Protein AF-A0A535KA83-F1 (afdb_monomer_lite)

Radius of gyration: 24.83 Å; chains: 1; bounding box: 43×35×80 Å

Sequence (143 aa):
MARYVEVLFRYWVRFTIVLIIAPLALGGASVVVFRTYQATASVWVESPDTFGQSVTLSGWNTYLTPAQNQADTLQQLITTLSFDNEVGDRLVANGVVGSRDQRNGIVQSIPTGMKVTPGGSHLITITFSDASQTAAVGVIQAA

Secondary structure (DSSP, 8-state):
-HHHHHHHHHTHHHHHIIIIIHHHHHHHHHHHHT--EEEEEEEE---GGGGTS----TT--TTS-HHHHHHHHHHHHTTSHHHHHHHHHHHHHTTS--SHHHHHHHHHHHHHHEEEEE-SSSEEEEEEEES-HHHHHHHHHH-

Foldseek 3Di:
DVVVVVVCVVCVVVCCCVVPVVCVVVVVVCCVPVDKDKDKDKAFFDDPVVVVDPPPDVQDDPVAFRLVSVQVVVLVVLVDPVLLVQLLVQCVVVVLDDDPVVSVVLSVQSNVFWHWDRDPRTMIMIMGMDNDPSSNVSSVVRD

Structure (mmCIF, N/CA/C/O backbone):
data_AF-A0A535KA83-F1
#
_entry.id   AF-A0A535KA83-F1
#
loop_
_atom_site.group_PDB
_atom_site.id
_atom_site.type_symbol
_atom_site.label_atom_id
_atom_site.label_alt_id
_atom_site.label_comp_id
_atom_site.label_asym_id
_atom_site.label_entity_id
_atom_site.label_seq_id
_atom_site.pdbx_PDB_ins_code
_atom_site.Cartn_x
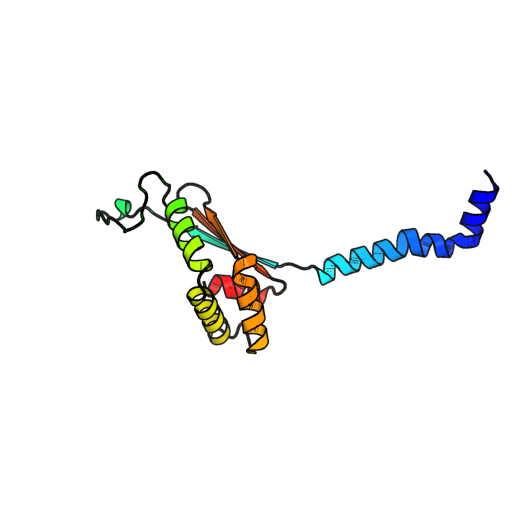_atom_site.Cartn_y
_atom_site.Cartn_z
_atom_site.occupancy
_atom_site.B_iso_or_equiv
_atom_site.auth_seq_id
_atom_site.auth_comp_id
_atom_site.auth_asym_id
_atom_site.auth_atom_id
_atom_site.pdbx_PDB_model_num
ATOM 1 N N . MET A 1 1 ? -4.610 23.247 51.347 1.00 59.44 1 MET A N 1
ATOM 2 C CA . MET A 1 1 ? -4.331 22.093 50.460 1.00 59.44 1 MET A CA 1
ATOM 3 C C . MET A 1 1 ? -5.201 20.869 50.764 1.00 59.44 1 MET A C 1
ATOM 5 O O . MET A 1 1 ? -5.670 20.258 49.817 1.00 59.44 1 MET A O 1
ATOM 9 N N . ALA A 1 2 ? -5.505 20.551 52.032 1.00 74.25 2 ALA A N 1
ATOM 10 C CA . ALA A 1 2 ? -6.332 19.389 52.407 1.00 74.25 2 ALA A CA 1
ATOM 11 C C . ALA A 1 2 ? -7.723 19.318 51.731 1.00 74.25 2 ALA A C 1
ATOM 13 O O . ALA A 1 2 ? -8.153 18.243 51.329 1.00 74.25 2 ALA A O 1
ATOM 14 N N . ARG A 1 3 ? -8.388 20.464 51.507 1.00 74.62 3 ARG A N 1
ATOM 15 C CA . ARG A 1 3 ? -9.713 20.511 50.855 1.00 74.62 3 ARG A CA 1
ATOM 16 C C . ARG A 1 3 ? -9.735 19.967 49.419 1.00 74.62 3 ARG A C 1
ATOM 18 O O . ARG A 1 3 ? -10.757 19.449 48.995 1.00 74.62 3 ARG A O 1
ATOM 25 N N . TYR A 1 4 ? -8.633 20.054 48.670 1.00 75.81 4 TYR A N 1
ATOM 26 C CA . TYR A 1 4 ? -8.578 19.517 47.302 1.00 75.81 4 TYR A CA 1
ATOM 27 C C . TYR A 1 4 ? -8.488 17.988 47.289 1.00 75.81 4 TYR A C 1
ATOM 29 O O . TYR A 1 4 ? -9.111 17.337 46.455 1.00 75.81 4 TYR A O 1
ATOM 37 N N . VAL A 1 5 ? -7.766 17.419 48.257 1.00 78.94 5 VAL A N 1
ATOM 38 C CA . VAL A 1 5 ? -7.658 15.965 48.443 1.00 78.94 5 VAL A CA 1
ATOM 39 C C . VAL A 1 5 ? -9.011 15.381 48.854 1.00 78.94 5 VAL A C 1
ATOM 41 O O . VAL A 1 5 ? -9.420 14.339 48.355 1.00 78.94 5 VAL A O 1
ATOM 44 N N . GLU A 1 6 ? -9.761 16.092 49.693 1.00 84.81 6 GLU A N 1
ATOM 45 C CA . GLU A 1 6 ? -11.099 15.676 50.123 1.00 84.81 6 GLU A CA 1
ATOM 46 C C . GLU A 1 6 ? -12.114 15.660 48.965 1.00 84.81 6 GLU A C 1
ATOM 48 O O . GLU A 1 6 ? -12.898 14.721 48.832 1.00 84.81 6 GLU A O 1
ATOM 53 N N . VAL A 1 7 ? -12.054 16.649 48.064 1.00 81.38 7 VAL A N 1
ATOM 54 C CA . VAL A 1 7 ? -12.869 16.668 46.836 1.00 81.38 7 VAL A CA 1
ATOM 55 C C . VAL A 1 7 ? -12.488 15.515 45.900 1.00 81.38 7 VAL A C 1
ATOM 57 O O . VAL A 1 7 ? -13.378 14.892 45.318 1.00 81.38 7 VAL A O 1
ATOM 60 N N . LEU A 1 8 ? -11.196 15.186 45.793 1.00 81.00 8 LEU A N 1
ATOM 61 C CA . LEU A 1 8 ? -10.720 14.050 45.000 1.00 81.00 8 LEU A CA 1
ATOM 62 C C . LEU A 1 8 ? -11.291 12.721 45.522 1.00 81.00 8 LEU A C 1
ATOM 64 O O . LEU A 1 8 ? -11.820 11.946 44.733 1.00 81.00 8 LEU A O 1
ATOM 68 N N . PHE A 1 9 ? -11.252 12.475 46.836 1.00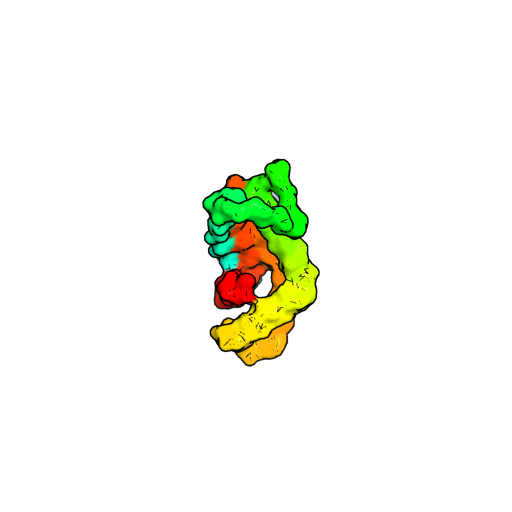 84.75 9 PHE A N 1
ATOM 69 C CA . PHE A 1 9 ? -11.803 11.245 47.421 1.00 84.75 9 PHE A CA 1
ATOM 70 C C . PHE A 1 9 ? -13.334 11.201 47.382 1.00 84.75 9 PHE A C 1
ATOM 72 O O . PHE A 1 9 ? -13.908 10.148 47.105 1.00 84.75 9 PHE A O 1
ATOM 79 N N . ARG A 1 10 ? -14.012 12.339 47.570 1.00 89.00 10 ARG A N 1
ATOM 80 C CA . ARG A 1 10 ? -15.480 12.417 47.484 1.00 89.00 10 ARG A CA 1
ATOM 81 C C . ARG A 1 10 ? -16.008 12.096 46.084 1.00 89.00 10 ARG A C 1
ATOM 83 O O . ARG A 1 10 ? -17.092 11.531 45.958 1.00 89.00 10 ARG A O 1
ATOM 90 N N . TYR A 1 11 ? -15.250 12.435 45.041 1.00 89.56 11 TYR A N 1
ATOM 91 C CA . TYR A 1 11 ? -15.598 12.156 43.644 1.00 89.56 11 TYR A CA 1
ATOM 92 C C . TYR A 1 11 ? -14.646 11.167 42.969 1.00 89.56 11 TYR A C 1
ATOM 94 O O . TYR A 1 11 ? -14.566 11.152 41.738 1.00 89.56 11 TYR A O 1
ATOM 102 N N . TRP A 1 12 ? -13.979 10.315 43.756 1.00 88.44 12 TRP A N 1
ATOM 103 C CA . TRP A 1 12 ? -12.989 9.333 43.298 1.00 88.44 12 TRP A CA 1
ATOM 104 C C . TRP A 1 12 ? -13.473 8.591 42.050 1.00 88.44 12 TRP A C 1
ATOM 106 O O . TRP A 1 12 ? -12.761 8.537 41.059 1.00 88.44 12 TRP A O 1
ATOM 116 N N . VAL A 1 13 ? -14.731 8.126 42.040 1.00 90.50 13 VAL A N 1
ATOM 117 C CA . VAL A 1 13 ? -15.274 7.311 40.938 1.00 90.50 13 VAL A CA 1
ATOM 118 C C . VAL A 1 13 ? -15.333 8.107 39.634 1.00 90.50 13 VAL A C 1
ATOM 120 O O . VAL A 1 13 ? -14.968 7.595 38.581 1.00 90.50 13 VAL A O 1
ATOM 123 N N . ARG A 1 14 ? -15.754 9.376 39.689 1.00 91.38 14 ARG A N 1
ATOM 124 C CA . ARG A 1 14 ? -15.824 10.244 38.501 1.00 91.38 14 ARG A CA 1
ATOM 125 C C . ARG A 1 14 ? -14.427 10.572 37.985 1.00 91.38 14 ARG A C 1
ATOM 127 O O . ARG A 1 14 ? -14.212 10.555 36.778 1.00 91.38 14 ARG A O 1
ATOM 134 N N . PHE A 1 15 ? -13.482 10.808 38.895 1.00 89.88 15 PHE A N 1
ATOM 135 C CA . PHE A 1 15 ? -12.078 11.003 38.543 1.00 89.88 15 PHE A CA 1
ATOM 136 C C . PHE A 1 15 ? -11.477 9.752 37.899 1.00 89.88 15 PHE A C 1
ATOM 138 O O . PHE A 1 15 ? -10.864 9.861 36.843 1.00 89.88 15 PHE A O 1
ATOM 145 N N . THR A 1 16 ? -11.712 8.565 38.463 1.00 90.88 16 THR A N 1
ATOM 146 C CA . THR A 1 16 ? -11.286 7.286 37.881 1.00 90.88 16 THR A CA 1
ATOM 147 C C . THR A 1 16 ? -11.894 7.072 36.496 1.00 90.88 16 THR A C 1
ATOM 149 O O . THR A 1 16 ? -11.187 6.663 35.578 1.00 90.88 16 THR A O 1
ATOM 152 N N . ILE A 1 17 ? -13.178 7.387 36.301 1.00 91.44 17 ILE A N 1
ATOM 153 C CA . ILE A 1 17 ? -13.822 7.261 34.988 1.00 91.44 17 ILE A CA 1
ATOM 154 C C . ILE A 1 17 ? -13.139 8.167 33.957 1.00 91.44 17 ILE A C 1
ATOM 156 O O . ILE A 1 17 ? -12.770 7.694 32.888 1.00 91.44 17 ILE A O 1
ATOM 160 N N . VAL A 1 18 ? -12.944 9.448 34.270 1.00 92.88 18 VAL A N 1
ATOM 161 C CA . VAL A 1 18 ? -12.401 10.419 33.306 1.00 92.88 18 VAL A CA 1
ATOM 162 C C . VAL A 1 18 ? -10.905 10.215 33.054 1.00 92.88 18 VAL A C 1
ATOM 164 O O . VAL A 1 18 ? -10.465 10.363 31.920 1.00 92.88 18 VAL A O 1
ATOM 167 N N . LEU A 1 19 ? -10.120 9.871 34.079 1.00 92.88 19 LEU A N 1
ATOM 168 C CA . LEU A 1 19 ? -8.662 9.743 33.953 1.00 92.88 19 LEU A CA 1
ATOM 169 C C . LEU A 1 19 ? -8.190 8.358 33.523 1.00 92.88 19 LEU A C 1
ATOM 171 O O . LEU A 1 19 ? -7.113 8.251 32.949 1.00 92.88 19 LEU A O 1
ATOM 175 N N . ILE A 1 20 ? -8.945 7.302 33.829 1.00 93.00 20 ILE A N 1
ATOM 176 C CA . ILE A 1 20 ? -8.502 5.925 33.587 1.00 93.00 20 ILE A CA 1
ATOM 177 C C . ILE A 1 20 ? -9.413 5.252 32.570 1.00 93.00 20 ILE A C 1
ATOM 179 O O . ILE A 1 20 ? -8.945 4.834 31.514 1.00 93.00 20 ILE A O 1
ATOM 183 N N . ILE A 1 21 ? -10.717 5.181 32.849 1.00 93.44 21 ILE A N 1
ATOM 184 C CA . ILE A 1 21 ? -11.639 4.397 32.015 1.00 93.44 21 ILE A CA 1
ATOM 185 C C . ILE A 1 21 ? -11.811 5.026 30.631 1.00 93.44 21 ILE A C 1
ATOM 187 O O . ILE A 1 21 ? -11.731 4.314 29.635 1.00 93.44 21 ILE A O 1
ATOM 191 N N . ALA A 1 22 ? -12.010 6.342 30.546 1.00 93.12 22 ALA A N 1
ATOM 192 C CA . ALA A 1 22 ? -12.213 7.015 29.268 1.00 93.12 22 ALA A CA 1
ATOM 193 C C . ALA A 1 22 ? -10.973 6.923 28.353 1.00 93.12 22 ALA A C 1
ATOM 195 O O . ALA A 1 22 ? -11.141 6.498 27.210 1.00 93.12 22 ALA A O 1
ATOM 196 N N . PRO A 1 23 ? -9.733 7.199 28.810 1.00 93.31 23 PRO A N 1
ATOM 197 C CA . PRO A 1 23 ? -8.543 7.002 27.983 1.00 93.31 23 PRO A CA 1
ATOM 198 C C . PRO A 1 23 ? -8.310 5.542 27.594 1.00 93.31 23 PRO A C 1
ATOM 200 O O . PRO A 1 23 ? -7.939 5.285 26.453 1.00 93.31 23 PRO A O 1
ATOM 203 N N . LEU A 1 24 ? -8.569 4.581 28.490 1.00 93.44 24 LEU A N 1
ATOM 204 C CA . LEU A 1 24 ? -8.463 3.153 28.162 1.00 93.44 24 LEU A CA 1
ATOM 205 C C . LEU A 1 24 ? -9.482 2.729 27.104 1.00 93.44 24 LEU A C 1
ATOM 207 O O . LEU A 1 24 ? -9.128 2.011 26.174 1.00 93.44 24 LEU A O 1
ATOM 211 N N . ALA A 1 25 ? -10.730 3.181 27.218 1.00 92.25 25 ALA A N 1
ATOM 212 C CA . ALA A 1 25 ? -11.774 2.873 26.247 1.00 92.25 25 ALA A CA 1
ATOM 213 C C . ALA A 1 25 ? -11.468 3.499 24.880 1.00 92.25 25 ALA A C 1
ATOM 215 O O . ALA A 1 25 ? -11.561 2.821 23.859 1.00 92.25 25 ALA A O 1
ATOM 216 N N . LEU A 1 26 ? -11.046 4.767 24.859 1.00 92.44 26 LEU A N 1
ATOM 217 C CA . LEU A 1 26 ? -10.661 5.469 23.633 1.00 92.44 26 LEU A CA 1
ATOM 218 C C . LEU A 1 26 ? -9.412 4.854 22.990 1.00 92.44 26 LEU A C 1
ATOM 220 O O . LEU A 1 26 ? -9.392 4.640 21.779 1.00 92.44 26 LEU A O 1
ATOM 224 N N . GLY A 1 27 ? -8.396 4.529 23.791 1.00 89.75 27 GLY A N 1
ATOM 225 C CA . GLY A 1 27 ? -7.179 3.866 23.329 1.00 89.75 27 GLY A CA 1
ATOM 226 C C . GLY A 1 27 ? -7.435 2.444 22.829 1.00 89.75 27 GLY A C 1
ATOM 227 O O . GLY A 1 27 ? -6.876 2.034 21.820 1.00 89.75 27 GLY A O 1
ATOM 228 N N . GLY A 1 28 ? -8.324 1.695 23.481 1.00 89.00 28 GLY A N 1
ATOM 229 C CA . GLY A 1 28 ? -8.739 0.376 23.006 1.00 89.00 28 GLY A CA 1
ATOM 230 C C . GLY A 1 28 ? -9.517 0.454 21.691 1.00 89.00 28 GLY A C 1
ATOM 231 O O . GLY A 1 28 ? -9.235 -0.296 20.758 1.00 89.00 28 GLY A O 1
ATOM 232 N N . ALA A 1 29 ? -10.464 1.391 21.590 1.00 87.69 29 ALA A N 1
ATOM 233 C CA . ALA A 1 29 ? -11.264 1.587 20.385 1.00 87.69 29 ALA A CA 1
ATOM 234 C C . ALA A 1 29 ? -10.411 2.027 19.186 1.00 87.69 29 ALA A C 1
ATOM 236 O O . ALA A 1 29 ? -10.623 1.533 18.078 1.00 87.69 29 ALA A O 1
ATOM 237 N N . SER A 1 30 ? -9.418 2.899 19.389 1.00 87.19 30 SER A N 1
ATOM 238 C CA . SER A 1 30 ? -8.562 3.374 18.297 1.00 87.19 30 SER A CA 1
ATOM 239 C C . SER A 1 30 ? -7.768 2.238 17.642 1.00 87.19 30 SER A C 1
ATOM 241 O O . SER A 1 30 ? -7.684 2.181 16.418 1.00 87.19 30 SER A O 1
ATOM 243 N N . VAL A 1 31 ? -7.278 1.270 18.421 1.00 82.19 31 VAL A N 1
ATOM 244 C CA . VAL A 1 31 ? -6.545 0.101 17.897 1.00 82.19 31 VAL A CA 1
ATOM 245 C C . VAL A 1 31 ? -7.428 -0.811 17.036 1.00 82.19 31 VAL A C 1
ATOM 247 O O . VAL A 1 31 ? -6.923 -1.528 16.172 1.00 82.19 31 VAL A O 1
ATOM 250 N N . VAL A 1 32 ? -8.744 -0.821 17.256 1.00 79.00 32 VAL A N 1
ATOM 251 C CA . VAL A 1 32 ? -9.676 -1.629 16.453 1.00 79.00 32 VAL A CA 1
ATOM 252 C C . VAL A 1 32 ? -10.159 -0.866 15.224 1.00 79.00 32 VAL A C 1
ATOM 254 O O . VAL A 1 32 ? -10.229 -1.449 14.146 1.00 79.00 32 VAL A O 1
ATOM 257 N N . VAL A 1 33 ? -10.462 0.424 15.372 1.00 78.62 33 VAL A N 1
ATOM 258 C CA . VAL A 1 33 ? -11.031 1.250 14.295 1.00 78.62 33 VAL A CA 1
ATOM 259 C C . VAL A 1 33 ? -9.980 1.641 13.255 1.00 78.62 33 VAL A C 1
ATOM 261 O O . VAL A 1 33 ? -10.283 1.652 12.067 1.00 78.62 33 VAL A O 1
ATOM 264 N N . PHE A 1 34 ? -8.741 1.916 13.666 1.00 79.56 34 PHE A N 1
ATOM 265 C CA . PHE A 1 34 ? -7.675 2.383 12.769 1.00 79.56 34 PHE A CA 1
ATOM 266 C C . PHE A 1 34 ? -6.716 1.263 12.353 1.00 79.56 34 PHE A C 1
ATOM 268 O O . PHE A 1 34 ? -5.508 1.472 12.241 1.00 79.56 34 PHE A O 1
ATOM 275 N N . ARG A 1 35 ? -7.238 0.049 12.147 1.00 82.44 35 ARG A N 1
ATOM 276 C CA . ARG A 1 35 ? -6.429 -1.044 11.602 1.00 82.44 35 ARG A CA 1
ATOM 277 C C . ARG A 1 35 ? -6.151 -0.787 10.129 1.00 82.44 35 ARG A C 1
ATOM 279 O O . ARG A 1 35 ? -7.065 -0.807 9.313 1.00 82.44 35 ARG A O 1
ATOM 286 N N . THR A 1 36 ? -4.876 -0.612 9.812 1.00 88.25 36 THR A N 1
ATOM 287 C CA . THR A 1 36 ? -4.382 -0.513 8.441 1.00 88.25 36 THR A CA 1
ATOM 288 C C . THR A 1 36 ? -3.513 -1.727 8.157 1.00 88.25 36 THR A C 1
ATOM 290 O O . THR A 1 36 ? -2.543 -1.984 8.872 1.00 88.25 36 THR A O 1
ATOM 293 N N . TYR A 1 37 ? -3.866 -2.482 7.125 1.00 91.81 37 TYR A N 1
ATOM 294 C CA . TYR A 1 37 ? -3.075 -3.588 6.607 1.00 91.81 37 TYR A CA 1
ATOM 295 C C . TYR A 1 37 ? -2.201 -3.081 5.473 1.00 91.81 37 TYR A C 1
ATOM 297 O O . TYR A 1 37 ? -2.676 -2.358 4.605 1.00 91.81 37 TYR A O 1
ATOM 305 N N . GLN A 1 38 ? -0.935 -3.482 5.476 1.00 93.94 38 GLN A N 1
ATOM 306 C CA . GLN A 1 38 ? 0.011 -3.154 4.421 1.00 93.94 38 GLN A CA 1
ATOM 307 C C . GLN A 1 38 ? 0.435 -4.439 3.718 1.00 93.94 38 GLN A C 1
ATOM 309 O O . GLN A 1 38 ? 0.927 -5.370 4.357 1.00 93.94 38 GLN A O 1
ATOM 314 N N . ALA A 1 39 ? 0.243 -4.480 2.406 1.00 95.25 39 ALA A N 1
ATOM 315 C CA . ALA A 1 39 ? 0.820 -5.490 1.540 1.00 95.25 39 ALA A CA 1
ATOM 316 C C . ALA A 1 39 ? 2.087 -4.921 0.886 1.00 95.25 39 ALA A C 1
ATOM 318 O O . ALA A 1 39 ? 2.174 -3.719 0.616 1.00 95.25 39 ALA A O 1
ATOM 319 N N . THR A 1 40 ? 3.063 -5.792 0.629 1.00 94.94 40 THR A N 1
ATOM 320 C CA . THR A 1 40 ? 4.343 -5.424 0.018 1.00 94.94 40 THR A CA 1
ATOM 321 C C . THR A 1 40 ? 4.750 -6.472 -1.010 1.00 94.94 40 THR A C 1
ATOM 323 O O . THR A 1 40 ? 4.736 -7.664 -0.704 1.00 94.94 40 THR A O 1
ATOM 326 N N . ALA A 1 41 ? 5.156 -6.030 -2.197 1.00 94.38 41 ALA A N 1
ATOM 327 C CA . ALA A 1 41 ? 5.817 -6.845 -3.208 1.00 94.38 41 ALA A CA 1
ATOM 328 C C . ALA A 1 41 ? 7.181 -6.245 -3.547 1.00 94.38 41 ALA A C 1
ATOM 330 O O . ALA A 1 41 ? 7.315 -5.031 -3.694 1.00 94.38 41 ALA A O 1
ATOM 331 N N . SER A 1 42 ? 8.184 -7.105 -3.691 1.00 93.56 42 SER A N 1
ATOM 332 C CA . SER A 1 42 ? 9.530 -6.705 -4.092 1.00 93.56 42 SER A CA 1
ATOM 333 C C . SER A 1 42 ? 9.846 -7.310 -5.452 1.00 93.56 42 SER A C 1
ATOM 335 O O . SER A 1 42 ? 9.777 -8.527 -5.619 1.00 93.56 42 SER A O 1
ATOM 337 N N . VAL A 1 43 ? 10.185 -6.460 -6.416 1.00 91.25 43 VAL A N 1
ATOM 338 C CA . VAL A 1 43 ? 10.460 -6.830 -7.806 1.00 91.25 43 VAL A CA 1
ATOM 339 C C . VAL A 1 43 ? 11.927 -6.557 -8.107 1.00 91.25 43 VAL A C 1
ATOM 341 O O . VAL A 1 43 ? 12.424 -5.461 -7.846 1.00 91.25 43 VAL A O 1
ATOM 344 N N . TRP A 1 44 ? 12.621 -7.556 -8.649 1.00 92.19 44 TRP A N 1
ATOM 345 C CA . TRP A 1 44 ? 13.981 -7.389 -9.148 1.00 92.19 44 TRP A CA 1
ATOM 346 C C . TRP A 1 44 ? 13.949 -6.833 -10.574 1.00 92.19 44 TRP A C 1
ATOM 348 O O . TRP A 1 44 ? 13.213 -7.340 -11.419 1.00 92.19 44 TRP A O 1
ATOM 358 N N . VAL A 1 45 ? 14.736 -5.795 -10.834 1.00 87.94 45 VAL A N 1
ATOM 359 C CA . VAL A 1 45 ? 14.804 -5.071 -12.104 1.00 87.94 45 VAL A CA 1
ATOM 360 C C . VAL A 1 45 ? 16.234 -5.074 -12.610 1.00 87.94 45 VAL A C 1
ATOM 362 O O . VAL A 1 45 ? 17.165 -4.625 -11.936 1.00 87.94 45 VAL A O 1
ATOM 365 N N . GLU A 1 46 ? 16.399 -5.541 -13.838 1.00 83.62 46 GLU A N 1
ATOM 366 C CA . GLU A 1 46 ? 17.694 -5.655 -14.493 1.00 83.62 46 GLU A CA 1
ATOM 367 C C . GLU A 1 46 ? 17.831 -4.625 -15.618 1.00 83.62 46 GLU A C 1
ATOM 369 O O . GLU A 1 46 ? 16.828 -4.171 -16.174 1.00 83.62 46 GLU A O 1
ATOM 374 N N . SER A 1 47 ? 19.061 -4.191 -15.918 1.00 73.62 47 SER A N 1
ATOM 375 C CA . SER A 1 47 ? 19.264 -3.233 -17.006 1.00 73.62 47 SER A CA 1
ATOM 376 C C . SER A 1 47 ? 19.106 -3.927 -18.364 1.00 73.62 47 SER A C 1
ATOM 378 O O . SER A 1 47 ? 19.551 -5.067 -18.516 1.00 73.62 47 SER A O 1
ATOM 380 N N . PRO A 1 48 ? 18.537 -3.251 -19.378 1.00 68.12 48 PRO A N 1
ATOM 381 C CA . PRO A 1 48 ? 18.401 -3.796 -20.734 1.00 68.12 48 PRO A CA 1
ATOM 382 C C . PRO A 1 48 ? 19.734 -4.274 -21.322 1.00 68.12 48 PRO A C 1
ATOM 384 O O . PRO A 1 48 ? 19.781 -5.253 -22.063 1.00 68.12 48 PRO A O 1
ATOM 387 N N . ASP A 1 49 ? 20.824 -3.618 -20.923 1.00 66.19 49 ASP A N 1
ATOM 388 C CA . ASP A 1 49 ? 22.196 -3.893 -21.351 1.00 66.19 49 ASP A CA 1
ATOM 389 C C . ASP A 1 49 ? 22.639 -5.334 -21.035 1.00 66.19 49 ASP A C 1
ATOM 391 O O . ASP A 1 49 ? 23.447 -5.909 -21.766 1.00 66.19 49 ASP A O 1
ATOM 395 N N . THR A 1 50 ? 22.085 -5.946 -19.979 1.00 62.12 50 THR A N 1
ATOM 396 C CA . THR A 1 50 ? 22.383 -7.340 -19.594 1.00 62.12 50 THR A CA 1
ATOM 397 C C . THR A 1 50 ? 21.837 -8.372 -20.580 1.00 62.12 50 THR A C 1
ATOM 399 O O . THR A 1 50 ? 22.380 -9.472 -20.673 1.00 62.12 50 THR A O 1
ATOM 402 N N . PHE A 1 51 ? 20.824 -8.016 -21.379 1.00 63.72 51 PHE A N 1
ATOM 403 C CA . PHE A 1 51 ? 20.213 -8.906 -22.372 1.00 63.72 51 PHE A CA 1
ATOM 404 C C . PHE A 1 51 ? 20.883 -8.830 -23.754 1.00 63.72 51 PHE A C 1
ATOM 406 O O . PHE A 1 51 ? 20.385 -9.409 -24.719 1.00 63.72 51 PHE A O 1
ATOM 413 N N . GLY A 1 52 ? 22.020 -8.131 -23.876 1.00 59.97 52 GLY A N 1
ATOM 414 C CA . GLY A 1 52 ? 22.846 -8.125 -25.090 1.00 59.97 52 GLY A CA 1
ATOM 415 C C . GLY A 1 52 ? 22.229 -7.408 -26.297 1.00 59.97 52 GLY A C 1
ATOM 416 O O . GLY A 1 52 ? 22.810 -7.429 -27.381 1.00 59.97 52 GLY A O 1
ATOM 417 N N . GLN A 1 53 ? 21.080 -6.753 -26.127 1.00 57.41 53 GLN A N 1
ATOM 418 C CA . GLN A 1 53 ? 20.515 -5.842 -27.113 1.00 57.41 53 GLN A CA 1
ATOM 419 C C . GLN A 1 53 ? 20.640 -4.416 -26.590 1.00 57.41 53 GLN A C 1
ATOM 421 O O . GLN A 1 53 ? 20.194 -4.111 -25.488 1.00 57.41 53 GLN A O 1
ATOM 426 N N . SER A 1 54 ? 21.229 -3.528 -27.392 1.00 55.00 54 SER A N 1
ATOM 427 C CA . SER A 1 54 ? 21.244 -2.083 -27.146 1.00 55.00 54 SER A CA 1
ATOM 428 C C . SER A 1 54 ? 19.836 -1.518 -27.355 1.00 55.00 54 SER A C 1
ATOM 430 O O . SER A 1 54 ? 19.573 -0.796 -28.315 1.00 55.00 54 SER A O 1
ATOM 432 N N . VAL A 1 55 ? 18.893 -1.913 -26.501 1.00 58.25 55 VAL A N 1
ATOM 433 C CA . VAL A 1 55 ? 17.534 -1.388 -26.520 1.00 58.25 55 VAL A CA 1
ATOM 434 C C . VAL A 1 55 ? 17.599 -0.017 -25.871 1.00 58.25 55 VAL A C 1
ATOM 436 O O . VAL A 1 55 ? 17.594 0.117 -24.650 1.00 58.25 55 VAL A O 1
ATOM 439 N N . THR A 1 56 ? 17.664 1.026 -26.694 1.00 58.06 56 THR A N 1
ATOM 440 C CA . THR A 1 56 ? 17.346 2.382 -26.251 1.00 58.06 56 THR A CA 1
ATOM 441 C C . THR A 1 56 ? 15.850 2.429 -25.954 1.00 58.06 56 THR A C 1
ATOM 443 O O . THR A 1 56 ? 15.043 2.796 -26.811 1.00 58.06 56 THR A O 1
ATOM 446 N N . LEU A 1 57 ? 15.465 1.979 -24.760 1.00 65.12 57 LEU A N 1
ATOM 447 C CA . LEU A 1 57 ? 14.114 2.152 -24.245 1.00 65.12 57 LEU A CA 1
ATOM 448 C C . LEU A 1 57 ? 13.851 3.658 -24.148 1.00 65.12 57 LEU A C 1
ATOM 450 O O . LEU A 1 57 ? 14.574 4.385 -23.465 1.00 65.12 57 LEU A O 1
ATOM 454 N N . SER A 1 58 ? 12.839 4.136 -24.871 1.00 67.62 58 SER A N 1
ATOM 455 C CA . SER A 1 58 ? 12.411 5.533 -24.795 1.00 67.62 58 SER A CA 1
ATOM 456 C C . SER A 1 58 ? 12.076 5.877 -23.341 1.00 67.62 58 SER A C 1
ATOM 458 O O . SER A 1 58 ? 11.196 5.254 -22.757 1.00 67.62 58 SER A O 1
ATOM 460 N N . GLY A 1 59 ? 12.777 6.857 -22.764 1.00 71.31 59 GLY A N 1
ATOM 461 C CA . GLY A 1 59 ? 12.615 7.264 -21.362 1.00 71.31 59 GLY A CA 1
ATOM 462 C C . GLY A 1 59 ? 13.594 6.620 -20.372 1.00 71.31 59 GLY A C 1
ATOM 463 O O . GLY A 1 59 ? 13.571 6.988 -19.202 1.00 71.31 59 GLY A O 1
ATOM 464 N N . TRP A 1 60 ? 14.480 5.718 -20.810 1.00 79.81 60 TRP A N 1
ATOM 465 C CA . TRP A 1 60 ? 15.513 5.142 -19.945 1.00 79.81 60 TRP A CA 1
ATOM 466 C C . TRP A 1 60 ? 16.685 6.107 -19.750 1.00 79.81 60 TRP A C 1
ATOM 468 O O . TRP A 1 60 ? 17.387 6.457 -20.703 1.00 79.81 60 TRP A O 1
ATOM 478 N N . ASN A 1 61 ? 16.922 6.524 -18.509 1.00 81.25 61 ASN A N 1
ATOM 479 C CA . ASN A 1 61 ? 18.034 7.391 -18.151 1.00 81.25 61 ASN A CA 1
ATOM 480 C C . ASN A 1 61 ? 19.240 6.552 -17.705 1.00 81.25 61 ASN A C 1
ATOM 482 O O . ASN A 1 61 ? 19.219 5.917 -16.652 1.00 81.25 61 ASN A O 1
ATOM 486 N N . THR A 1 62 ? 20.322 6.585 -18.483 1.00 81.44 62 THR A N 1
ATOM 487 C CA . THR A 1 62 ? 21.568 5.850 -18.198 1.00 81.44 62 THR A CA 1
ATOM 488 C C . THR A 1 62 ? 22.305 6.339 -16.950 1.00 81.44 62 THR A C 1
ATOM 490 O O . THR A 1 62 ? 23.170 5.632 -16.439 1.00 81.44 62 THR A O 1
ATOM 493 N N . TYR A 1 63 ? 21.967 7.525 -16.438 1.00 84.81 63 TYR A N 1
ATOM 494 C CA . TYR A 1 63 ? 22.527 8.069 -15.201 1.00 84.81 63 TYR A CA 1
ATOM 495 C C . TYR A 1 63 ? 21.765 7.627 -13.941 1.00 84.81 63 TYR A C 1
ATOM 497 O O . TYR A 1 63 ? 22.206 7.933 -12.834 1.00 84.81 63 TYR A O 1
ATOM 505 N N . LEU A 1 64 ? 20.633 6.930 -14.090 1.00 85.44 64 LEU A N 1
ATOM 506 C CA . LEU A 1 64 ? 19.832 6.399 -12.986 1.00 85.44 64 LEU A CA 1
ATOM 507 C C . LEU A 1 64 ? 19.997 4.883 -12.871 1.00 85.44 64 LEU A C 1
ATOM 509 O O . LEU A 1 64 ? 20.287 4.189 -13.848 1.00 85.44 64 LEU A O 1
ATOM 513 N N . THR A 1 65 ? 19.786 4.351 -11.667 1.00 89.50 65 THR A N 1
ATOM 514 C CA . THR A 1 65 ? 19.783 2.897 -11.483 1.00 89.50 65 THR A CA 1
ATOM 515 C C . THR A 1 65 ? 18.588 2.263 -12.207 1.00 89.50 65 THR A C 1
ATOM 517 O O . THR A 1 65 ? 17.555 2.917 -12.390 1.00 89.50 65 THR A O 1
ATOM 520 N N . PRO A 1 66 ? 18.672 0.980 -12.600 1.00 87.62 66 PRO A N 1
ATOM 521 C CA . PRO A 1 66 ? 17.532 0.265 -13.178 1.00 87.62 66 PRO A CA 1
ATOM 522 C C . PRO A 1 66 ? 16.274 0.348 -12.308 1.00 87.62 66 PRO A C 1
ATOM 524 O O . PRO A 1 66 ? 15.183 0.612 -12.813 1.00 87.62 66 PRO A O 1
ATOM 527 N N . ALA A 1 67 ? 16.439 0.215 -10.989 1.00 89.12 67 ALA A N 1
ATOM 528 C CA . ALA A 1 67 ? 15.349 0.374 -10.035 1.00 89.12 67 ALA A CA 1
ATOM 529 C C . ALA A 1 67 ? 14.728 1.780 -10.056 1.00 89.12 67 ALA A C 1
ATOM 531 O O . ALA A 1 67 ? 13.512 1.897 -9.966 1.00 89.12 67 ALA A O 1
ATOM 532 N N . GLN A 1 68 ? 15.528 2.843 -10.183 1.00 90.50 68 GLN A N 1
ATOM 533 C CA . GLN A 1 68 ? 15.020 4.220 -10.244 1.00 90.50 68 GLN A CA 1
ATOM 534 C C . GLN A 1 68 ? 14.226 4.480 -11.528 1.00 90.50 68 GLN A C 1
ATOM 536 O O . GLN A 1 68 ? 13.092 4.939 -11.449 1.00 90.50 68 GLN A O 1
ATOM 541 N N . ASN A 1 69 ? 14.769 4.107 -12.692 1.00 89.69 69 ASN A N 1
ATOM 542 C CA . ASN A 1 69 ? 14.082 4.284 -13.979 1.00 89.69 69 ASN A CA 1
ATOM 543 C C . ASN A 1 69 ? 12.714 3.586 -14.008 1.00 89.69 69 ASN A C 1
ATO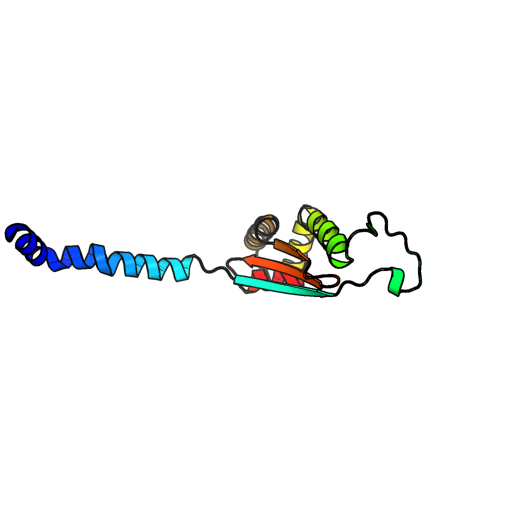M 545 O O . ASN A 1 69 ? 11.702 4.148 -14.440 1.00 89.69 69 ASN A O 1
ATOM 549 N N . GLN A 1 70 ? 12.678 2.343 -13.531 1.00 89.75 70 GLN A N 1
ATOM 550 C CA . GLN A 1 70 ? 11.449 1.567 -13.513 1.00 89.75 70 GLN A CA 1
ATOM 551 C C . GLN A 1 70 ? 10.489 2.055 -12.415 1.00 89.75 70 GLN A C 1
ATOM 553 O O . GLN A 1 70 ? 9.279 2.063 -12.641 1.00 89.75 70 GLN A O 1
ATOM 558 N N . ALA A 1 71 ? 10.993 2.521 -11.266 1.00 92.25 71 ALA A N 1
ATOM 559 C CA . ALA A 1 71 ? 10.158 3.124 -10.230 1.00 92.25 71 ALA A CA 1
ATOM 560 C C . ALA A 1 71 ? 9.470 4.398 -10.732 1.00 92.25 71 ALA A C 1
ATOM 562 O O . 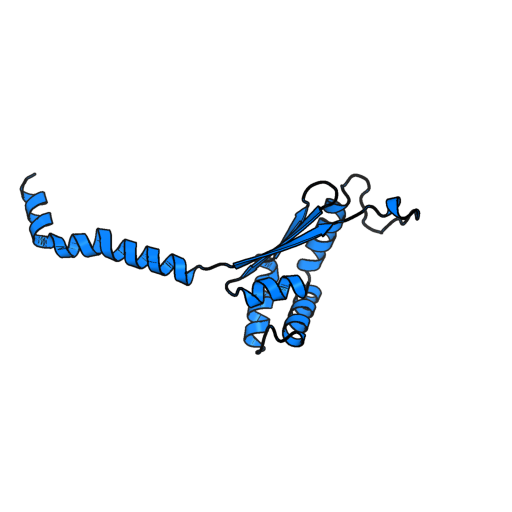ALA A 1 71 ? 8.268 4.527 -10.531 1.00 92.25 71 ALA A O 1
ATOM 563 N N . ASP A 1 72 ? 10.177 5.278 -11.444 1.00 90.56 72 ASP A N 1
ATOM 564 C CA . ASP A 1 72 ? 9.601 6.503 -12.015 1.00 90.56 72 ASP A CA 1
ATOM 565 C C . ASP A 1 72 ? 8.497 6.191 -13.034 1.00 90.56 72 ASP A C 1
ATOM 567 O O . ASP A 1 72 ? 7.432 6.812 -13.031 1.00 90.56 72 ASP A O 1
ATOM 571 N N . THR A 1 73 ? 8.720 5.179 -13.875 1.00 90.06 73 THR A N 1
ATOM 572 C CA . THR A 1 73 ? 7.725 4.723 -14.857 1.00 90.06 73 THR A CA 1
ATOM 573 C C . THR A 1 73 ? 6.479 4.166 -14.165 1.00 90.06 73 THR A C 1
ATOM 575 O O . THR A 1 73 ? 5.354 4.524 -14.516 1.00 90.06 73 THR A O 1
ATOM 578 N N . LEU A 1 74 ? 6.663 3.324 -13.144 1.00 90.69 74 LEU A N 1
ATOM 579 C CA . LEU A 1 74 ? 5.557 2.789 -12.350 1.00 90.69 74 LEU A CA 1
ATOM 580 C C . LEU A 1 74 ? 4.832 3.897 -11.583 1.00 90.69 74 LEU A C 1
ATOM 582 O O . LEU A 1 74 ? 3.607 3.904 -11.557 1.00 90.69 74 LEU A O 1
ATOM 586 N N . GLN A 1 75 ? 5.558 4.864 -11.021 1.00 91.62 75 GLN A N 1
ATOM 587 C CA . GLN A 1 75 ? 4.993 6.018 -10.324 1.00 91.62 75 GLN A CA 1
ATOM 588 C C . GLN A 1 75 ? 4.084 6.836 -11.251 1.00 91.62 75 GLN A C 1
ATOM 590 O O . GLN A 1 75 ? 3.031 7.302 -10.826 1.00 91.62 75 GLN A O 1
ATOM 595 N N . GLN A 1 76 ? 4.452 6.988 -12.522 1.00 89.94 76 GLN A N 1
ATOM 596 C CA . GLN A 1 76 ? 3.582 7.630 -13.506 1.00 89.94 76 GLN A CA 1
ATOM 597 C C . GLN A 1 76 ? 2.363 6.759 -13.817 1.00 89.94 76 GLN A C 1
ATOM 599 O O . GLN A 1 76 ? 1.240 7.262 -13.804 1.00 89.94 76 GLN A O 1
ATOM 604 N N . LEU A 1 77 ? 2.552 5.452 -14.026 1.00 91.06 77 LEU A N 1
ATOM 605 C CA . LEU A 1 77 ? 1.461 4.527 -14.340 1.00 91.06 77 LEU A CA 1
ATOM 606 C C . LEU A 1 77 ? 0.383 4.498 -13.244 1.00 91.06 77 LEU A C 1
ATOM 608 O O . LEU A 1 77 ? -0.800 4.619 -13.565 1.00 91.06 77 LEU A O 1
ATOM 612 N N . ILE A 1 78 ? 0.779 4.414 -11.969 1.00 92.00 78 ILE A N 1
ATOM 613 C CA . ILE A 1 78 ? -0.158 4.354 -10.829 1.00 92.00 78 ILE A CA 1
ATOM 614 C C . ILE A 1 78 ? -0.978 5.636 -10.646 1.00 92.00 78 ILE A C 1
ATOM 616 O O . ILE A 1 78 ? -1.970 5.627 -9.930 1.00 92.00 78 ILE A O 1
ATOM 620 N N . THR A 1 79 ? -0.578 6.749 -11.269 1.00 90.06 79 THR A N 1
ATOM 621 C CA . THR A 1 79 ? -1.354 8.002 -11.229 1.00 90.06 79 THR A CA 1
ATOM 622 C C . THR A 1 79 ? -2.424 8.075 -12.321 1.00 90.06 79 THR A C 1
ATOM 624 O O . THR A 1 79 ? -3.170 9.052 -12.394 1.00 90.06 79 THR A O 1
ATOM 627 N N . THR A 1 80 ? -2.505 7.065 -13.194 1.00 93.19 80 THR A N 1
ATOM 628 C CA . THR A 1 80 ? -3.446 7.052 -14.318 1.00 93.19 80 THR A CA 1
ATOM 629 C C . THR A 1 80 ? -4.773 6.387 -13.959 1.00 93.19 80 THR A C 1
ATOM 631 O O . THR A 1 80 ? -4.817 5.311 -13.370 1.00 93.19 80 THR A O 1
ATOM 634 N N . LEU A 1 81 ? -5.875 6.963 -14.449 1.00 91.69 81 LEU A N 1
ATOM 635 C CA . LEU A 1 81 ? -7.212 6.367 -14.316 1.00 91.69 81 LEU A CA 1
ATOM 636 C C . LEU A 1 81 ? -7.328 5.000 -15.008 1.00 91.69 81 LEU A C 1
ATOM 638 O O . LEU A 1 81 ? -8.172 4.185 -14.642 1.00 91.69 81 LEU A O 1
ATOM 642 N N . SER A 1 82 ? -6.526 4.747 -16.044 1.00 93.12 82 SER A N 1
ATOM 643 C CA . SER A 1 82 ? -6.482 3.447 -16.721 1.00 93.12 82 SER A CA 1
ATOM 644 C C . SER A 1 82 ? -5.939 2.352 -15.812 1.00 93.12 82 SER A C 1
ATOM 646 O O . SER A 1 82 ? -6.507 1.266 -15.788 1.00 93.12 82 SER A O 1
ATOM 648 N N . PHE A 1 83 ? -4.885 2.646 -15.046 1.00 93.81 83 PHE A N 1
ATOM 649 C CA . PHE A 1 83 ? -4.325 1.704 -14.081 1.00 93.81 83 PHE A CA 1
ATOM 650 C C . PHE A 1 83 ? -5.347 1.371 -12.991 1.00 93.81 83 PHE A C 1
ATOM 652 O O . PHE A 1 83 ? -5.651 0.204 -12.758 1.00 93.81 83 PHE A O 1
ATOM 659 N N . ASP A 1 84 ? -5.954 2.404 -12.411 1.00 92.75 84 ASP A N 1
ATOM 660 C CA . ASP A 1 84 ? -6.997 2.289 -11.391 1.00 92.75 84 ASP A CA 1
ATOM 661 C C . ASP A 1 84 ? -8.174 1.406 -11.844 1.00 92.75 84 ASP A C 1
ATOM 663 O O . ASP A 1 84 ? -8.648 0.538 -11.105 1.00 92.75 84 ASP A O 1
ATOM 667 N N . ASN A 1 85 ? -8.638 1.597 -13.083 1.00 92.25 85 ASN A N 1
ATOM 668 C CA . ASN A 1 85 ? -9.728 0.800 -13.639 1.00 92.25 85 ASN A CA 1
ATOM 669 C C . ASN A 1 85 ? -9.321 -0.647 -13.922 1.00 92.25 85 ASN A C 1
ATOM 671 O O . ASN A 1 85 ? -10.075 -1.550 -13.568 1.00 92.25 85 ASN A O 1
ATOM 675 N N . GLU A 1 86 ? -8.140 -0.870 -14.499 1.00 94.00 86 GLU A N 1
ATOM 676 C CA . GLU A 1 86 ? -7.620 -2.209 -14.794 1.00 94.00 86 GLU A CA 1
ATOM 677 C C . GLU A 1 86 ? -7.446 -3.031 -13.507 1.00 94.00 86 GLU A C 1
ATOM 679 O O . GLU A 1 86 ? -7.895 -4.177 -13.430 1.00 94.00 86 GLU A O 1
ATOM 684 N N . VAL A 1 87 ? -6.867 -2.435 -12.458 1.00 93.62 87 VAL A N 1
ATOM 685 C CA . VAL A 1 87 ? -6.748 -3.077 -11.140 1.00 93.62 87 VAL A CA 1
ATOM 686 C C . VAL A 1 87 ? -8.134 -3.382 -10.576 1.00 93.62 87 VAL A C 1
ATOM 688 O O . VAL A 1 87 ? -8.391 -4.509 -10.148 1.00 93.62 87 VAL A O 1
ATOM 691 N N . GLY A 1 88 ? -9.058 -2.418 -10.619 1.00 92.56 88 GLY A N 1
ATOM 692 C CA . GLY A 1 88 ? -10.438 -2.609 -10.172 1.00 92.56 88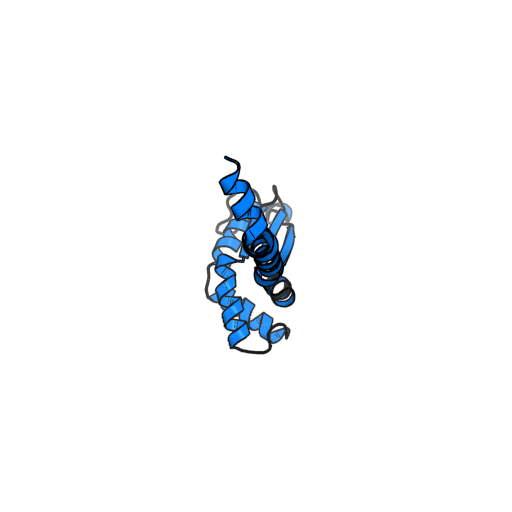 GLY A CA 1
ATOM 693 C C . GLY A 1 88 ? -11.153 -3.761 -10.883 1.00 92.56 88 GLY A C 1
ATOM 694 O O . GLY A 1 88 ? -11.876 -4.529 -10.246 1.00 92.56 88 GLY A O 1
ATOM 695 N N . ASP A 1 89 ? -10.938 -3.912 -12.186 1.00 92.62 89 ASP A N 1
ATOM 696 C CA . ASP A 1 89 ? -11.562 -4.959 -12.996 1.00 92.62 89 ASP A CA 1
ATOM 697 C C . ASP A 1 89 ? -10.947 -6.335 -12.708 1.00 92.62 89 ASP A C 1
ATOM 699 O O . ASP A 1 89 ? -11.679 -7.317 -12.544 1.00 92.62 89 ASP A O 1
ATOM 703 N N . ARG A 1 90 ? -9.624 -6.407 -12.516 1.00 93.00 90 ARG A N 1
ATOM 704 C CA . ARG A 1 90 ? -8.928 -7.629 -12.073 1.00 93.00 90 ARG A CA 1
ATOM 705 C C . ARG A 1 90 ? -9.349 -8.071 -10.674 1.00 93.00 90 ARG A C 1
ATOM 707 O O . ARG A 1 90 ? -9.505 -9.267 -10.438 1.00 93.00 90 ARG A O 1
ATOM 714 N N . LEU A 1 91 ? -9.587 -7.138 -9.752 1.00 92.25 91 LEU A N 1
ATOM 715 C CA . LEU A 1 91 ? -10.092 -7.452 -8.410 1.00 92.25 91 LEU A CA 1
ATOM 716 C C . LEU A 1 91 ? -11.474 -8.115 -8.448 1.00 92.25 91 LEU A C 1
ATOM 718 O O . LEU A 1 91 ? -11.733 -9.051 -7.687 1.00 92.25 91 LEU A O 1
ATOM 722 N N . VAL A 1 92 ? -12.354 -7.645 -9.336 1.00 92.19 92 VAL A N 1
ATOM 723 C CA . VAL A 1 92 ? -13.670 -8.260 -9.555 1.00 92.19 92 VAL A CA 1
ATOM 724 C C . VAL A 1 92 ? -13.513 -9.631 -10.213 1.00 92.19 92 VAL A C 1
ATOM 726 O O . VAL A 1 92 ? -14.120 -10.597 -9.753 1.00 92.19 92 VAL A O 1
ATOM 729 N N . ALA A 1 93 ? -12.666 -9.743 -11.241 1.00 90.44 93 ALA A N 1
ATOM 730 C CA . ALA A 1 93 ? -12.420 -11.003 -11.944 1.00 90.44 93 ALA A CA 1
ATOM 731 C C . ALA A 1 93 ? -11.848 -12.096 -11.022 1.00 90.44 93 ALA A C 1
ATOM 733 O O . ALA A 1 93 ? -12.261 -13.252 -11.105 1.00 90.44 93 ALA A O 1
ATOM 734 N N . ASN A 1 94 ? -10.960 -11.722 -10.099 1.00 88.88 94 ASN A N 1
ATOM 735 C CA . ASN A 1 94 ? -10.352 -12.627 -9.121 1.00 88.88 94 ASN A CA 1
ATOM 736 C C . ASN A 1 94 ? -11.256 -12.913 -7.906 1.00 88.88 94 ASN A C 1
ATOM 738 O O . ASN A 1 94 ? -10.838 -13.610 -6.981 1.00 88.88 94 ASN A O 1
ATOM 742 N N . GLY A 1 95 ? -12.478 -12.367 -7.868 1.00 87.56 95 GLY A N 1
ATOM 743 C CA . GLY A 1 95 ? -13.423 -12.572 -6.768 1.00 87.56 95 GLY A CA 1
ATOM 744 C C . GLY A 1 95 ? -13.005 -11.925 -5.444 1.00 87.56 95 GLY A C 1
ATOM 745 O O . GLY A 1 95 ? -13.577 -12.242 -4.403 1.00 87.56 95 GLY A O 1
ATOM 746 N N . VAL A 1 96 ? -12.027 -11.011 -5.464 1.00 87.88 96 VAL A N 1
ATOM 747 C CA . VAL A 1 96 ? -11.595 -10.247 -4.279 1.00 87.88 96 VAL A CA 1
ATOM 748 C C . VAL A 1 96 ? -12.693 -9.277 -3.845 1.00 87.88 96 VAL A C 1
ATOM 750 O O . VAL A 1 96 ? -12.867 -9.005 -2.657 1.00 87.88 96 VAL A O 1
ATOM 753 N N . VAL A 1 97 ? -13.450 -8.769 -4.819 1.00 89.50 97 VAL A N 1
ATOM 754 C CA . VAL A 1 97 ? -14.511 -7.789 -4.618 1.00 89.50 97 VAL A CA 1
ATOM 755 C C . VAL A 1 97 ? -15.828 -8.326 -5.169 1.00 89.50 97 VAL A C 1
ATOM 757 O O . VAL A 1 97 ? -15.927 -8.656 -6.347 1.00 89.50 97 VAL A O 1
ATOM 760 N N . GLY A 1 98 ? -16.857 -8.377 -4.319 1.00 84.06 98 GLY A N 1
ATOM 761 C CA . GLY A 1 98 ? -18.176 -8.904 -4.689 1.00 84.06 98 GLY A CA 1
ATOM 762 C C . GLY A 1 98 ? -19.184 -7.847 -5.149 1.00 84.06 98 GLY A C 1
ATOM 763 O O . GLY A 1 98 ? -20.236 -8.196 -5.680 1.00 84.06 98 GLY A O 1
ATOM 764 N N . SER A 1 99 ? -18.902 -6.556 -4.942 1.00 87.19 99 SER A N 1
ATOM 765 C CA . SER A 1 99 ? -19.838 -5.463 -5.239 1.00 87.19 99 SER A CA 1
ATOM 766 C C . SER A 1 99 ? -19.159 -4.266 -5.905 1.00 87.19 99 SER A C 1
ATOM 768 O O . SER A 1 99 ? -17.980 -3.989 -5.686 1.00 87.19 99 SER A O 1
ATOM 770 N N . ARG A 1 100 ? -19.926 -3.511 -6.702 1.00 86.19 100 ARG A N 1
ATOM 771 C CA . ARG A 1 100 ? -19.428 -2.290 -7.362 1.00 86.19 100 ARG A CA 1
ATOM 772 C C . ARG A 1 100 ? -19.012 -1.211 -6.362 1.00 86.19 100 ARG A C 1
ATOM 774 O O . ARG A 1 100 ? -18.037 -0.512 -6.612 1.00 86.19 100 ARG A O 1
ATOM 781 N N . ASP A 1 101 ? -19.699 -1.111 -5.227 1.00 87.88 101 ASP A N 1
ATOM 782 C CA . ASP A 1 101 ? -19.384 -0.112 -4.201 1.00 87.88 101 ASP A CA 1
ATOM 783 C C . ASP A 1 101 ? -18.040 -0.404 -3.528 1.00 87.88 101 ASP A C 1
ATOM 785 O O . ASP A 1 101 ? -17.213 0.494 -3.380 1.00 87.88 101 ASP A O 1
ATOM 789 N N . GLN A 1 102 ? -17.771 -1.675 -3.209 1.00 87.38 102 GLN A N 1
ATOM 790 C CA . GLN A 1 102 ? -16.464 -2.103 -2.701 1.00 87.38 102 GLN A CA 1
ATOM 791 C C . GLN A 1 102 ? -15.350 -1.858 -3.728 1.00 87.38 102 GLN A C 1
ATOM 793 O O . GLN A 1 102 ? -14.279 -1.387 -3.350 1.00 87.38 102 GLN A O 1
ATOM 798 N N . ARG A 1 103 ? -15.603 -2.113 -5.023 1.00 91.50 103 ARG A N 1
ATOM 799 C CA . ARG A 1 103 ? -14.632 -1.828 -6.097 1.00 91.50 103 ARG A CA 1
ATOM 800 C C . ARG A 1 103 ? -14.295 -0.344 -6.105 1.00 91.50 103 ARG A C 1
ATOM 802 O O . ARG A 1 103 ? -13.126 0.011 -6.073 1.00 91.50 103 ARG A O 1
ATOM 809 N N . ASN A 1 104 ? -15.309 0.514 -6.126 1.00 91.12 104 ASN A N 1
ATOM 810 C CA . ASN A 1 104 ? -15.111 1.958 -6.198 1.00 91.12 104 ASN A CA 1
ATOM 811 C C . ASN A 1 104 ? -14.378 2.500 -4.964 1.00 91.12 104 ASN A C 1
ATOM 813 O O . ASN A 1 104 ? -13.512 3.355 -5.117 1.00 91.12 104 ASN A O 1
ATOM 817 N N . GLY A 1 105 ? -14.672 1.973 -3.770 1.00 89.62 105 GLY A N 1
ATOM 818 C CA . GLY A 1 105 ? -13.959 2.341 -2.545 1.00 89.62 105 GLY A CA 1
ATOM 819 C C . GLY A 1 105 ? -12.469 1.989 -2.588 1.00 89.62 105 GLY A C 1
ATOM 820 O O . GLY A 1 105 ? -11.639 2.826 -2.243 1.00 89.62 105 GLY A O 1
ATOM 821 N N . ILE A 1 106 ? -12.123 0.787 -3.065 1.00 90.00 106 ILE A N 1
ATOM 822 C CA . ILE A 1 106 ? -10.721 0.354 -3.200 1.00 90.00 106 ILE A CA 1
ATOM 823 C C . ILE A 1 106 ? -10.013 1.148 -4.299 1.00 90.00 106 ILE A C 1
ATOM 825 O O . ILE A 1 106 ? -8.915 1.645 -4.093 1.00 90.00 106 ILE A O 1
ATOM 829 N N . VAL A 1 107 ? -10.647 1.329 -5.457 1.00 92.25 107 VAL A N 1
ATOM 830 C CA . VAL A 1 107 ? -10.051 2.082 -6.570 1.00 92.25 107 VAL A CA 1
ATOM 831 C C . VAL A 1 107 ? -9.748 3.530 -6.164 1.00 92.25 107 VAL A C 1
ATOM 833 O O . VAL A 1 107 ? -8.696 4.057 -6.502 1.00 92.25 107 VAL A O 1
ATOM 836 N N . GLN A 1 108 ? -10.611 4.159 -5.364 1.00 91.06 108 GLN A N 1
ATOM 837 C CA . GLN A 1 108 ? -10.363 5.504 -4.830 1.00 91.06 108 GLN A CA 1
ATOM 838 C C . GLN A 1 108 ? -9.214 5.565 -3.813 1.00 91.06 108 GLN A C 1
ATOM 840 O O . GLN A 1 108 ? -8.637 6.638 -3.620 1.00 91.06 108 GLN A O 1
ATOM 845 N N . SER A 1 109 ? -8.874 4.453 -3.154 1.00 90.12 109 SER A N 1
ATOM 846 C CA . SER A 1 109 ? -7.763 4.408 -2.202 1.00 90.12 109 SER A CA 1
ATOM 847 C C . SER A 1 109 ? -6.413 4.114 -2.862 1.00 90.12 109 SER A C 1
ATOM 849 O O . SER A 1 109 ? -5.388 4.445 -2.267 1.00 90.12 109 SER A O 1
ATOM 851 N N . ILE A 1 110 ? -6.374 3.601 -4.102 1.00 90.69 110 ILE A N 1
ATOM 852 C CA . ILE A 1 110 ? -5.127 3.296 -4.834 1.00 90.69 110 ILE A CA 1
ATOM 853 C C . ILE A 1 110 ? -4.174 4.503 -4.911 1.00 90.69 110 ILE A C 1
ATOM 855 O O . ILE A 1 110 ? -3.032 4.355 -4.464 1.00 90.69 110 ILE A O 1
ATOM 859 N N . PRO A 1 111 ? -4.594 5.712 -5.342 1.00 88.75 111 PRO A N 1
ATOM 860 C CA . PRO A 1 111 ? -3.660 6.826 -5.537 1.00 88.75 111 PRO A CA 1
ATOM 861 C C . PRO A 1 111 ? -2.980 7.317 -4.253 1.00 88.75 111 PRO A C 1
ATOM 863 O O . PRO A 1 111 ? -1.902 7.905 -4.300 1.00 88.75 111 PRO A O 1
ATOM 866 N N . THR A 1 112 ? -3.612 7.111 -3.094 1.00 89.38 112 THR A N 1
ATOM 867 C CA . THR A 1 112 ? -3.084 7.561 -1.792 1.00 89.38 112 THR A CA 1
ATOM 868 C C . THR A 1 112 ? -2.452 6.428 -0.984 1.00 89.38 112 THR A C 1
ATOM 870 O O . THR A 1 112 ? -1.553 6.674 -0.175 1.00 89.38 112 THR A O 1
ATOM 873 N N . GLY A 1 113 ? -2.904 5.193 -1.204 1.00 90.12 113 GLY A N 1
ATOM 874 C CA . GLY A 1 113 ? -2.462 3.996 -0.499 1.00 90.12 113 GLY A CA 1
ATOM 875 C C . GLY A 1 113 ? -1.302 3.268 -1.172 1.00 90.12 113 GLY A C 1
ATOM 876 O O . GLY A 1 113 ? -0.585 2.547 -0.477 1.00 90.12 113 GLY A O 1
ATOM 877 N N . MET A 1 114 ? -1.094 3.444 -2.484 1.00 93.56 114 MET A N 1
ATOM 878 C CA . MET A 1 114 ? -0.033 2.770 -3.235 1.00 93.56 114 MET A CA 1
ATOM 879 C C . MET A 1 114 ? 1.238 3.617 -3.308 1.00 93.56 114 MET A C 1
ATOM 881 O O . MET A 1 114 ? 1.205 4.809 -3.612 1.00 93.56 114 MET A O 1
ATOM 885 N N . LYS A 1 115 ? 2.384 2.990 -3.041 1.00 94.06 115 LYS A N 1
ATOM 886 C CA . LYS A 1 115 ? 3.703 3.619 -3.149 1.00 94.06 115 LYS A CA 1
ATOM 887 C C . LYS A 1 115 ? 4.697 2.667 -3.785 1.00 94.06 115 LYS A C 1
ATOM 889 O O . LYS A 1 115 ? 4.744 1.492 -3.425 1.00 94.06 115 LYS A O 1
ATOM 894 N N . VAL A 1 116 ? 5.522 3.212 -4.668 1.00 94.19 116 VAL A N 1
ATOM 895 C CA . VAL A 1 116 ? 6.630 2.514 -5.316 1.00 94.19 116 VAL A CA 1
ATOM 896 C C . VAL A 1 116 ? 7.918 3.173 -4.848 1.00 94.19 116 VAL A C 1
ATOM 898 O O . VAL A 1 116 ? 8.071 4.384 -4.970 1.00 94.19 116 VAL A O 1
ATOM 901 N N . THR A 1 117 ? 8.831 2.386 -4.288 1.00 94.06 117 THR A N 1
ATOM 902 C CA . THR A 1 117 ? 10.097 2.891 -3.753 1.00 94.06 117 THR A CA 1
ATOM 903 C C . THR A 1 117 ? 11.250 2.042 -4.285 1.00 94.06 117 THR A C 1
ATOM 905 O O . THR A 1 117 ? 11.222 0.821 -4.114 1.00 94.06 117 THR A O 1
ATOM 908 N N . PRO A 1 118 ? 12.288 2.639 -4.894 1.00 92.75 118 PRO A N 1
ATOM 909 C CA . PRO A 1 118 ? 13.486 1.901 -5.276 1.00 92.75 118 PRO A CA 1
ATOM 910 C C . PRO A 1 118 ? 14.291 1.492 -4.029 1.00 92.75 118 PRO A C 1
ATOM 912 O O . PRO A 1 118 ? 14.585 2.308 -3.155 1.00 92.75 118 PRO A O 1
ATOM 915 N N . GLY A 1 119 ? 14.653 0.214 -3.947 1.00 90.00 119 GLY A N 1
ATOM 916 C CA . GLY A 1 119 ? 15.467 -0.401 -2.898 1.00 90.00 119 GLY A CA 1
ATOM 917 C C . GLY A 1 119 ? 16.878 -0.741 -3.389 1.00 90.00 119 GLY A C 1
ATOM 918 O O . GLY A 1 119 ? 17.206 -1.898 -3.618 1.00 90.00 119 GLY A O 1
ATOM 919 N N . GLY A 1 120 ? 17.749 0.252 -3.551 1.00 88.56 120 GLY A N 1
ATOM 920 C CA . GLY A 1 120 ? 19.095 0.036 -4.103 1.00 88.56 120 GLY A CA 1
ATOM 921 C C . GLY A 1 120 ? 19.119 0.104 -5.633 1.00 88.56 120 GLY A C 1
ATOM 922 O O . GLY A 1 120 ? 18.384 0.892 -6.226 1.00 88.56 120 GLY A O 1
ATOM 923 N N . SER A 1 121 ? 19.999 -0.664 -6.288 1.00 88.19 121 SER A N 1
ATOM 924 C CA . SER A 1 121 ? 20.202 -0.562 -7.744 1.00 88.19 121 SER A CA 1
ATOM 925 C C . SER A 1 121 ? 19.227 -1.394 -8.581 1.00 88.19 121 SER A C 1
ATOM 927 O O . SER A 1 121 ? 18.873 -0.971 -9.680 1.00 88.19 121 SER A O 1
ATOM 929 N N . HIS A 1 122 ? 18.773 -2.537 -8.060 1.00 91.00 122 HIS A N 1
ATOM 930 C CA . HIS A 1 122 ? 17.996 -3.533 -8.811 1.00 91.00 122 HIS A CA 1
ATOM 931 C C . HIS A 1 122 ? 16.709 -3.980 -8.121 1.00 91.00 122 HIS A C 1
ATOM 933 O O . HIS A 1 122 ? 16.048 -4.880 -8.614 1.00 91.00 122 HIS A O 1
ATOM 939 N N . LEU A 1 123 ? 16.332 -3.403 -6.983 1.00 93.31 123 LEU A N 1
ATOM 940 C CA . LEU A 1 123 ? 15.103 -3.790 -6.296 1.00 93.31 123 LEU A CA 1
ATOM 941 C C . LEU A 1 123 ? 14.107 -2.642 -6.332 1.00 93.31 123 LEU A C 1
ATOM 943 O O . LEU A 1 123 ? 14.470 -1.496 -6.079 1.00 93.31 123 LEU A O 1
ATOM 947 N N . ILE A 1 124 ? 12.845 -2.959 -6.575 1.00 95.31 124 ILE A N 1
ATOM 948 C CA . ILE A 1 124 ? 11.723 -2.047 -6.388 1.00 95.31 124 ILE A CA 1
ATOM 949 C C . ILE A 1 124 ? 10.782 -2.666 -5.378 1.00 95.31 124 ILE A C 1
ATOM 951 O O . ILE A 1 124 ? 10.435 -3.838 -5.482 1.00 95.31 124 ILE A O 1
ATOM 955 N N . THR A 1 125 ? 10.345 -1.859 -4.425 1.00 95.00 125 THR A N 1
ATOM 956 C CA . THR A 1 125 ? 9.352 -2.251 -3.437 1.00 95.00 125 THR A CA 1
ATOM 957 C C . THR A 1 125 ? 8.055 -1.516 -3.734 1.00 95.00 125 THR A C 1
ATOM 959 O O . THR A 1 125 ? 8.004 -0.286 -3.694 1.00 95.00 125 THR A O 1
ATOM 962 N N . ILE A 1 126 ? 7.002 -2.273 -4.016 1.00 94.50 126 ILE A N 1
ATOM 963 C CA . ILE A 1 126 ? 5.639 -1.782 -4.190 1.00 94.50 126 ILE A CA 1
ATOM 964 C C . ILE A 1 126 ? 4.892 -2.079 -2.898 1.00 94.50 126 ILE A C 1
ATOM 966 O O . ILE A 1 126 ? 4.885 -3.211 -2.417 1.00 94.50 126 ILE A O 1
ATOM 970 N N . THR A 1 127 ? 4.278 -1.059 -2.319 1.00 95.69 127 THR A N 1
ATOM 971 C CA . THR A 1 127 ? 3.492 -1.182 -1.092 1.00 95.69 127 THR A CA 1
ATOM 972 C C . THR A 1 127 ? 2.101 -0.636 -1.317 1.00 95.69 127 THR A C 1
ATOM 974 O O . THR A 1 127 ? 1.940 0.376 -1.999 1.00 95.69 127 THR A O 1
ATOM 977 N N . PHE A 1 128 ? 1.107 -1.290 -0.732 1.00 95.69 128 PHE A N 1
A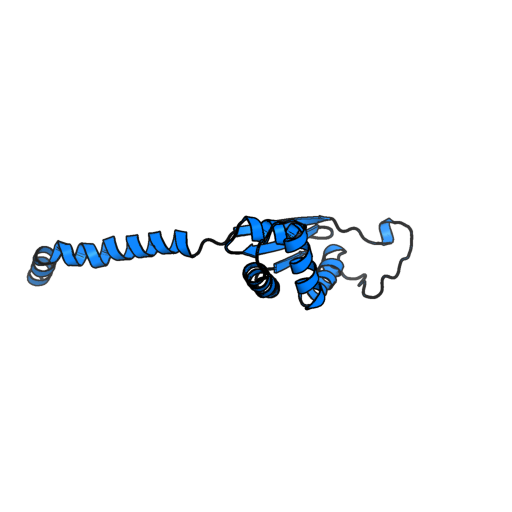TOM 978 C CA . PHE A 1 128 ? -0.265 -0.812 -0.734 1.00 95.69 128 PHE A CA 1
ATOM 979 C C . PHE A 1 128 ? -0.889 -1.018 0.643 1.00 95.69 128 PHE A C 1
ATOM 981 O O . PHE A 1 128 ? -0.734 -2.084 1.244 1.00 95.69 128 PHE A O 1
ATOM 988 N N . SER A 1 129 ? -1.571 0.012 1.139 1.00 94.06 129 SER A N 1
ATOM 989 C CA . SER A 1 129 ? -2.170 0.023 2.471 1.00 94.06 129 SER A CA 1
ATOM 990 C C . SER A 1 129 ? -3.677 0.223 2.400 1.00 94.06 129 SER A C 1
ATOM 992 O O . SER A 1 129 ? -4.135 1.199 1.811 1.00 94.06 129 SER A O 1
ATOM 994 N N . ASP A 1 130 ? -4.435 -0.658 3.053 1.00 91.38 130 ASP A N 1
ATOM 995 C CA . ASP A 1 130 ? -5.895 -0.576 3.129 1.00 91.38 130 ASP A CA 1
ATOM 996 C C . ASP A 1 130 ? -6.441 -1.147 4.452 1.00 91.38 130 ASP A C 1
ATOM 998 O O . ASP A 1 130 ? -5.756 -1.876 5.171 1.00 91.38 130 ASP A O 1
ATOM 1002 N N . ALA A 1 131 ? -7.687 -0.825 4.796 1.00 87.88 131 ALA A N 1
ATOM 1003 C CA . ALA A 1 131 ? -8.357 -1.332 5.997 1.00 87.88 131 ALA A CA 1
ATOM 1004 C C . ALA A 1 131 ? -8.713 -2.830 5.901 1.00 87.88 131 ALA A C 1
ATOM 1006 O O . ALA A 1 131 ? -8.936 -3.486 6.920 1.00 87.88 131 ALA A O 1
ATOM 1007 N N . SER A 1 132 ? -8.760 -3.388 4.688 1.00 87.38 132 SER A N 1
ATOM 1008 C CA . SER A 1 132 ? -9.030 -4.804 4.437 1.00 87.38 132 SER A CA 1
ATOM 1009 C C . SER A 1 132 ? -7.762 -5.540 4.011 1.00 87.38 132 SER A C 1
ATOM 1011 O O . SER A 1 132 ? -7.144 -5.205 3.004 1.00 87.38 132 SER A O 1
ATOM 1013 N N . GLN A 1 133 ? -7.405 -6.605 4.734 1.00 90.06 133 GLN A N 1
ATOM 1014 C CA . GLN A 1 133 ? -6.272 -7.464 4.374 1.00 90.06 133 GLN A CA 1
ATOM 1015 C C . GLN A 1 133 ? -6.441 -8.084 2.977 1.00 90.06 133 GLN A C 1
ATOM 1017 O O . GLN A 1 133 ? -5.487 -8.133 2.202 1.00 90.06 133 GLN A O 1
ATOM 1022 N N . THR A 1 134 ? -7.649 -8.548 2.646 1.00 90.19 134 THR A N 1
ATOM 1023 C CA . THR A 1 134 ? -7.933 -9.186 1.353 1.00 90.19 134 THR A CA 1
ATOM 1024 C C . THR A 1 134 ? -7.811 -8.188 0.207 1.00 90.19 134 THR A C 1
ATOM 1026 O O . THR A 1 134 ? -7.251 -8.522 -0.833 1.00 90.19 134 THR A O 1
ATOM 1029 N N . ALA A 1 135 ? -8.277 -6.953 0.409 1.00 89.31 135 ALA A N 1
ATOM 1030 C CA . ALA A 1 135 ? -8.123 -5.892 -0.580 1.00 89.31 135 ALA A CA 1
ATOM 1031 C C . ALA A 1 135 ? -6.651 -5.488 -0.732 1.00 89.31 135 ALA A C 1
ATOM 1033 O O . ALA A 1 135 ? -6.172 -5.374 -1.857 1.00 89.31 135 ALA A O 1
ATOM 1034 N N . ALA A 1 136 ? -5.914 -5.366 0.380 1.00 92.00 136 ALA A N 1
ATOM 1035 C CA . ALA A 1 136 ? -4.504 -4.997 0.354 1.00 92.00 136 ALA A CA 1
ATOM 1036 C C . ALA A 1 136 ? -3.663 -5.979 -0.481 1.00 92.00 136 ALA A C 1
ATOM 1038 O O . ALA A 1 136 ? -2.902 -5.576 -1.360 1.00 92.00 136 ALA A O 1
ATOM 1039 N N . VAL A 1 137 ? -3.837 -7.282 -0.241 1.00 93.38 137 VAL A N 1
ATOM 1040 C CA . VAL A 1 137 ? -3.142 -8.332 -1.002 1.00 93.38 137 VAL A CA 1
ATOM 1041 C C . VAL A 1 137 ? -3.664 -8.417 -2.436 1.00 93.38 137 VAL A C 1
ATOM 1043 O O . VAL A 1 137 ? -2.868 -8.530 -3.365 1.00 93.38 137 VAL A O 1
ATOM 1046 N N . GLY A 1 138 ? -4.982 -8.330 -2.628 1.00 91.94 138 GLY A N 1
ATOM 1047 C CA . GLY A 1 138 ? -5.598 -8.417 -3.948 1.00 91.94 138 GLY A CA 1
ATOM 1048 C C . GLY A 1 138 ? -5.140 -7.308 -4.891 1.00 91.94 138 GLY A C 1
ATOM 1049 O O . GLY A 1 138 ? -4.891 -7.582 -6.060 1.00 91.94 138 GLY A O 1
ATOM 1050 N N . VAL A 1 139 ? -4.972 -6.079 -4.391 1.00 92.12 139 VAL A N 1
ATOM 1051 C CA . VAL A 1 139 ? -4.481 -4.946 -5.192 1.00 92.12 139 VAL A CA 1
ATOM 1052 C C . VAL A 1 139 ? -3.055 -5.197 -5.669 1.00 92.12 139 VAL A C 1
ATOM 1054 O O . VAL A 1 139 ? -2.771 -4.994 -6.842 1.00 92.12 139 VAL A O 1
ATOM 1057 N N . ILE A 1 140 ? -2.173 -5.702 -4.802 1.00 92.44 140 ILE A N 1
ATOM 1058 C CA . ILE A 1 140 ? -0.793 -6.026 -5.197 1.00 92.44 140 ILE A CA 1
ATOM 1059 C C . ILE A 1 140 ? -0.731 -7.188 -6.188 1.00 92.44 140 ILE A C 1
ATOM 1061 O O . ILE A 1 140 ? 0.132 -7.194 -7.054 1.00 92.44 140 ILE A O 1
ATOM 1065 N N . GLN A 1 141 ? -1.625 -8.170 -6.078 1.00 91.31 141 GLN A N 1
ATOM 1066 C CA . GLN A 1 141 ? -1.693 -9.277 -7.038 1.00 91.31 141 GLN A CA 1
ATOM 1067 C C . GLN A 1 141 ? -2.294 -8.864 -8.389 1.00 91.31 141 GLN A C 1
ATOM 1069 O O . GLN A 1 141 ? -2.046 -9.527 -9.393 1.00 91.31 141 GLN A O 1
ATOM 1074 N N . ALA A 1 142 ? -3.126 -7.822 -8.402 1.00 88.62 142 ALA A N 1
ATOM 1075 C CA . ALA A 1 142 ? -3.780 -7.312 -9.600 1.00 88.62 142 ALA A CA 1
ATOM 1076 C C . ALA A 1 142 ? -2.940 -6.268 -10.356 1.00 88.62 142 ALA A C 1
ATOM 1078 O O . ALA A 1 142 ? -3.136 -6.129 -11.567 1.00 88.62 142 ALA A O 1
ATOM 1079 N N . ALA A 1 143 ? -2.055 -5.552 -9.655 1.00 81.50 143 ALA A N 1
ATOM 1080 C CA . ALA A 1 143 ? -1.110 -4.581 -10.209 1.00 81.50 143 ALA A CA 1
ATOM 1081 C C . ALA A 1 143 ? -0.055 -5.257 -11.100 1.00 81.50 143 ALA A C 1
ATOM 1083 O O . ALA A 1 143 ? 0.154 -4.750 -12.226 1.00 81.50 143 ALA A O 1
#

pLDDT: mean 86.97, std 9.06, range [55.0, 95.69]